Protein AF-A0A920FWB4-F1 (afdb_monomer)

Foldseek 3Di:
DDDDDPDLVVVADDLVVQVVVLVVCVVVVNQWDWDWDADPVRDIDIDIDGSVCSSVVSSVNDDPVVVVVVPPDD

Mean predicted aligned error: 6.68 Å

Radius of gyration: 14.29 Å; Cα contacts (8 Å, |Δi|>4): 60; chains: 1; bounding box: 44×23×30 Å

Nearest PDB structures (foldseek):
  3we3-assembly2_B  TM=4.525E-01  e=8.735E-01  Homo sapiens
  3we3-assembly1_A  TM=4.486E-01  e=9.979E-01  Homo sapiens
  6abq-assembly1_A  TM=2.862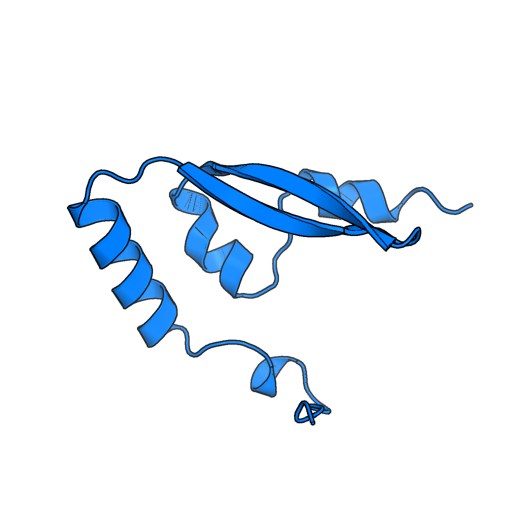E-01  e=1.392E+00  Listeria monocytogenes
  3zqq-assembly1_C  TM=2.679E-01  e=2.895E+00  Bacillus phage SF6

pLDDT: mean 83.88, std 17.16, range [30.48, 98.12]

Sequence (74 aa):
MGVYKDHIKDALPSIKKVRDLKKKLESKGVKYIYSNWIDFLGSPKTKPMPISDFEDLCMGKGPQFAVHSVSFCP

Secondary structure (DSSP, 8-state):
-----SSHHHHSPPHHHHHHHHHHHHTTT--EEEEEEE-TTS-EEEEEEEGGGHHHHHTT---HHHHHHTT---

Structure (mmCIF, N/CA/C/O backbone):
data_AF-A0A920FWB4-F1
#
_entry.id   AF-A0A920FWB4-F1
#
loop_
_atom_site.group_PDB
_atom_site.id
_atom_site.type_symbol
_atom_site.label_atom_id
_atom_site.label_alt_id
_atom_site.label_comp_id
_atom_site.label_asym_id
_atom_site.label_entity_id
_atom_site.label_seq_id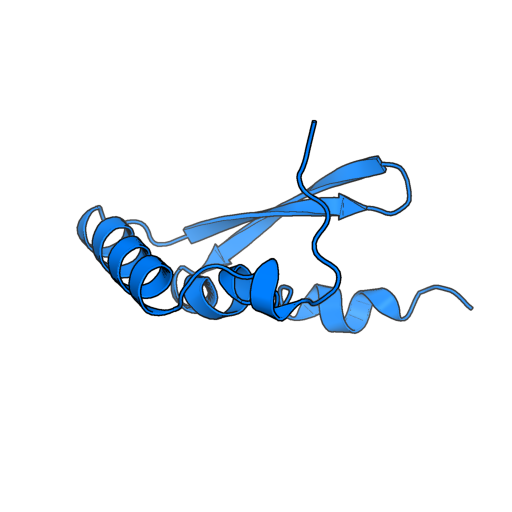
_atom_site.pdbx_PDB_ins_code
_atom_site.Cartn_x
_atom_site.Cartn_y
_atom_site.Cartn_z
_atom_site.occupancy
_atom_site.B_iso_or_equiv
_atom_site.auth_seq_id
_atom_site.auth_comp_id
_atom_site.auth_asym_id
_atom_site.auth_atom_id
_atom_site.pdbx_PDB_model_num
ATOM 1 N N . MET A 1 1 ? 5.776 -14.008 -18.010 1.00 48.22 1 MET A N 1
ATOM 2 C CA . MET A 1 1 ? 6.832 -12.973 -18.075 1.00 48.22 1 MET A CA 1
ATOM 3 C C . MET A 1 1 ? 6.205 -11.644 -17.693 1.00 48.22 1 MET A C 1
ATOM 5 O O . MET A 1 1 ? 5.102 -11.377 -18.153 1.00 48.22 1 MET A O 1
ATOM 9 N N . GLY A 1 2 ? 6.826 -10.876 -16.795 1.00 70.31 2 GLY A N 1
ATOM 10 C CA . GLY A 1 2 ? 6.311 -9.557 -16.416 1.00 70.31 2 GLY A CA 1
ATOM 11 C C . GLY A 1 2 ? 6.399 -8.581 -17.590 1.00 70.31 2 GLY A C 1
ATOM 12 O O . GLY A 1 2 ? 7.340 -8.653 -18.374 1.00 70.31 2 GLY A O 1
ATOM 13 N N . VAL A 1 3 ? 5.415 -7.691 -17.724 1.00 84.38 3 VAL A N 1
ATOM 14 C CA . VAL A 1 3 ? 5.467 -6.595 -18.699 1.00 84.38 3 VAL A CA 1
ATOM 15 C C . VAL A 1 3 ? 6.286 -5.471 -18.076 1.00 84.38 3 VAL A C 1
ATOM 17 O O . VAL A 1 3 ? 5.859 -4.892 -17.078 1.00 84.38 3 VAL A O 1
ATOM 20 N N . TYR A 1 4 ? 7.458 -5.184 -18.640 1.00 84.50 4 TYR A N 1
ATOM 21 C CA . TYR A 1 4 ? 8.240 -4.016 -18.245 1.00 84.50 4 TYR A CA 1
ATOM 22 C C . TYR A 1 4 ? 7.553 -2.749 -18.764 1.00 84.50 4 TYR A C 1
ATOM 24 O O . TYR A 1 4 ? 6.994 -2.742 -19.861 1.00 84.50 4 TYR A O 1
ATOM 32 N N . LYS A 1 5 ? 7.531 -1.703 -17.942 1.00 88.56 5 LYS A N 1
ATOM 33 C CA . LYS A 1 5 ? 6.932 -0.410 -18.274 1.00 88.56 5 LYS A CA 1
ATOM 34 C C . LYS A 1 5 ? 8.044 0.626 -18.309 1.00 88.56 5 LYS A C 1
ATOM 36 O O . LYS A 1 5 ? 8.759 0.762 -17.323 1.00 88.56 5 LYS A O 1
ATOM 41 N N . ASP A 1 6 ? 8.144 1.367 -19.406 1.00 90.31 6 ASP A N 1
ATOM 42 C CA . ASP A 1 6 ? 9.205 2.366 -19.591 1.00 90.31 6 ASP A CA 1
ATOM 43 C C . ASP A 1 6 ? 8.946 3.660 -18.805 1.00 90.31 6 ASP A C 1
ATOM 45 O O . ASP A 1 6 ? 9.867 4.417 -18.497 1.00 90.31 6 ASP A O 1
ATOM 49 N N . HIS A 1 7 ? 7.687 3.917 -18.438 1.00 88.12 7 HIS A N 1
ATOM 50 C CA . HIS A 1 7 ? 7.300 5.087 -17.660 1.00 88.12 7 HIS A CA 1
ATOM 51 C C . HIS A 1 7 ? 6.605 4.696 -16.359 1.00 88.12 7 HIS A C 1
ATOM 53 O O . HIS A 1 7 ? 5.715 3.845 -16.325 1.00 88.12 7 HIS A O 1
ATOM 59 N N . ILE A 1 8 ? 6.945 5.407 -15.278 1.00 83.12 8 ILE A N 1
ATOM 60 C CA . ILE A 1 8 ? 6.360 5.182 -13.948 1.00 83.12 8 ILE A CA 1
ATOM 61 C C . ILE A 1 8 ? 4.829 5.278 -13.962 1.00 83.12 8 ILE A C 1
ATOM 63 O O . ILE A 1 8 ? 4.152 4.501 -13.299 1.00 83.12 8 ILE A O 1
ATOM 67 N N . LYS A 1 9 ? 4.268 6.182 -14.775 1.00 86.44 9 LYS A N 1
ATOM 68 C CA . LYS A 1 9 ? 2.816 6.375 -14.902 1.00 86.44 9 LYS A CA 1
ATOM 69 C C . LYS A 1 9 ? 2.097 5.114 -15.381 1.00 86.44 9 LYS A C 1
ATOM 71 O O . LYS A 1 9 ? 0.976 4.874 -14.947 1.00 86.44 9 LYS A O 1
ATOM 76 N N . ASP A 1 10 ? 2.754 4.309 -16.210 1.00 88.81 10 ASP A N 1
ATOM 77 C CA . ASP A 1 10 ? 2.190 3.075 -16.760 1.00 88.81 10 ASP A CA 1
ATOM 78 C C . ASP A 1 10 ? 2.342 1.882 -15.806 1.00 88.81 10 ASP A C 1
ATOM 80 O O . ASP A 1 10 ? 1.695 0.848 -15.996 1.00 88.81 10 ASP A O 1
ATOM 84 N N . ALA A 1 11 ? 3.207 2.014 -14.795 1.00 87.94 11 ALA A N 1
ATOM 85 C CA . ALA A 1 11 ? 3.393 1.047 -13.717 1.00 87.94 11 ALA A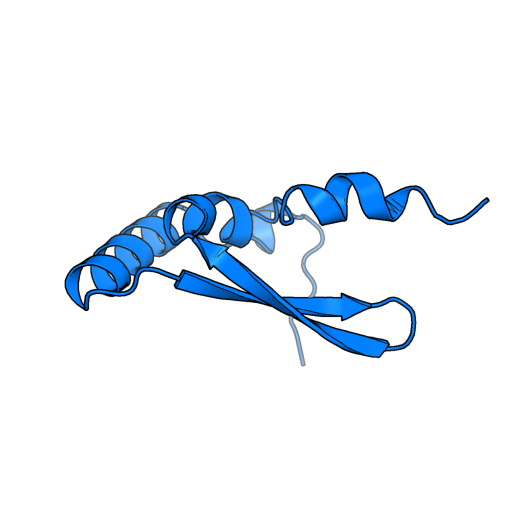 CA 1
ATOM 86 C C . ALA A 1 11 ? 2.464 1.312 -12.518 1.00 87.94 11 ALA A C 1
ATOM 88 O O . ALA A 1 11 ? 2.174 0.395 -11.746 1.00 87.94 11 ALA A O 1
ATOM 89 N N . LEU A 1 12 ? 1.990 2.552 -12.354 1.00 90.00 12 LEU A N 1
ATOM 90 C CA . LEU A 1 12 ? 1.100 2.936 -11.262 1.00 90.00 12 LEU A CA 1
ATOM 91 C C . LEU A 1 12 ? -0.354 2.499 -11.520 1.00 90.00 12 LEU A C 1
ATOM 93 O O . LEU A 1 12 ? -0.843 2.535 -12.652 1.00 90.00 12 LEU A O 1
ATOM 97 N N . PRO A 1 13 ? -1.097 2.110 -10.471 1.00 92.12 13 PRO A N 1
ATOM 98 C CA . PRO A 1 13 ? -2.517 1.823 -10.596 1.00 92.12 13 PRO A CA 1
ATOM 99 C C . PRO A 1 13 ? -3.327 3.102 -10.861 1.00 92.12 13 PRO A C 1
ATOM 101 O O . PRO A 1 13 ? -2.963 4.203 -10.453 1.00 92.12 13 PRO A O 1
ATOM 104 N N . SER A 1 14 ? -4.505 2.958 -11.473 1.00 93.88 14 SER A N 1
ATOM 105 C CA . SER A 1 14 ? -5.436 4.084 -11.619 1.00 93.88 14 SER A CA 1
ATOM 106 C C . SER A 1 14 ? -5.915 4.584 -10.250 1.00 93.88 14 SER A C 1
ATOM 108 O O . SER A 1 14 ? -6.395 3.781 -9.441 1.00 93.88 14 SER A O 1
ATOM 110 N N . ILE A 1 15 ? -5.923 5.900 -10.032 1.00 93.12 15 ILE A N 1
ATOM 111 C CA . ILE A 1 15 ? -6.334 6.504 -8.752 1.00 93.12 15 ILE A CA 1
ATOM 112 C C . ILE A 1 15 ? -7.761 6.123 -8.324 1.00 93.12 15 ILE A C 1
ATOM 114 O O . ILE A 1 15 ? -8.025 5.912 -7.142 1.00 93.12 15 ILE A O 1
ATOM 118 N N . LYS A 1 16 ? -8.685 5.970 -9.284 1.00 95.81 16 LYS A N 1
ATOM 119 C CA . LYS A 1 16 ? -10.071 5.556 -9.019 1.00 95.81 16 LYS A CA 1
ATOM 120 C C . LYS A 1 16 ? -10.114 4.188 -8.333 1.00 95.81 16 LYS A C 1
ATOM 122 O O . LYS A 1 16 ? -10.701 4.053 -7.266 1.00 95.81 16 LYS A O 1
ATOM 127 N N . LYS A 1 17 ? -9.397 3.209 -8.896 1.00 95.94 17 LYS A N 1
ATOM 128 C CA . LYS A 1 17 ? -9.273 1.858 -8.333 1.00 95.94 17 LYS A CA 1
ATOM 129 C C . LYS A 1 17 ? -8.698 1.878 -6.915 1.00 95.94 17 LYS A C 1
ATOM 131 O O . LYS A 1 17 ? -9.191 1.147 -6.063 1.00 95.94 17 LYS A O 1
ATOM 136 N N . VAL A 1 18 ? -7.686 2.712 -6.660 1.00 96.00 18 VAL A N 1
ATOM 137 C CA . VAL A 1 18 ? -7.065 2.845 -5.330 1.00 96.00 18 VAL A CA 1
ATOM 138 C C . VAL A 1 18 ? -8.076 3.370 -4.306 1.00 96.00 18 VAL A C 1
ATOM 140 O O . VAL A 1 18 ? -8.231 2.778 -3.240 1.00 96.00 18 VAL A O 1
ATOM 143 N N . ARG A 1 19 ? -8.828 4.423 -4.642 1.00 96.88 19 ARG A N 1
ATOM 144 C CA . ARG A 1 19 ? -9.852 5.001 -3.753 1.00 96.88 19 ARG A CA 1
ATOM 145 C C . ARG A 1 19 ? -11.005 4.043 -3.467 1.00 96.88 19 ARG A C 1
ATOM 147 O O . ARG A 1 19 ? -11.449 3.951 -2.324 1.00 96.88 19 ARG A O 1
ATOM 154 N N . ASP A 1 20 ? -11.466 3.309 -4.475 1.00 97.81 20 ASP A N 1
ATOM 155 C CA . ASP A 1 20 ? -12.535 2.320 -4.304 1.00 97.81 20 ASP A CA 1
ATOM 156 C C . ASP A 1 20 ? -12.083 1.165 -3.390 1.00 97.81 20 ASP A C 1
ATOM 158 O O . ASP A 1 20 ? -12.832 0.719 -2.517 1.00 97.81 20 ASP A O 1
ATOM 162 N N . LEU A 1 21 ? -10.828 0.722 -3.530 1.00 97.25 21 LEU A N 1
ATOM 163 C CA . LEU A 1 21 ? -10.209 -0.258 -2.634 1.00 97.25 21 LEU A CA 1
ATOM 164 C C . LEU A 1 21 ? -10.079 0.266 -1.205 1.00 97.25 21 LEU A C 1
ATOM 166 O O . LEU A 1 21 ? -10.456 -0.451 -0.280 1.00 97.25 21 LEU A O 1
ATOM 170 N N . LYS A 1 22 ? -9.610 1.504 -1.020 1.00 97.06 22 LYS A N 1
ATOM 171 C CA . LYS A 1 22 ? -9.505 2.132 0.302 1.00 97.06 22 LYS A CA 1
ATOM 172 C C . LYS A 1 22 ? -10.854 2.143 1.020 1.00 97.06 22 LYS A C 1
ATOM 174 O O . LYS A 1 22 ? -10.952 1.596 2.113 1.00 97.06 22 LYS A O 1
ATOM 179 N N . LYS A 1 23 ? -11.913 2.625 0.358 1.00 97.81 23 LYS A N 1
ATOM 180 C CA . LYS A 1 23 ? -13.280 2.625 0.912 1.00 97.81 23 LYS A CA 1
ATOM 181 C C . LYS A 1 23 ? -13.755 1.225 1.300 1.00 97.81 23 LYS A C 1
ATOM 183 O O . LYS A 1 23 ? -14.386 1.048 2.338 1.00 97.81 23 LYS A O 1
ATOM 188 N N . LYS A 1 24 ? -13.451 0.215 0.477 1.00 98.06 24 LYS A N 1
ATOM 189 C CA . LYS A 1 24 ? -13.792 -1.189 0.758 1.00 98.06 24 LYS A CA 1
ATOM 190 C C . LYS A 1 24 ? -13.020 -1.760 1.953 1.00 98.06 24 LYS A C 1
ATOM 192 O O . LYS A 1 24 ? -13.532 -2.640 2.639 1.00 98.06 24 LYS A O 1
ATOM 197 N N . LEU A 1 25 ? -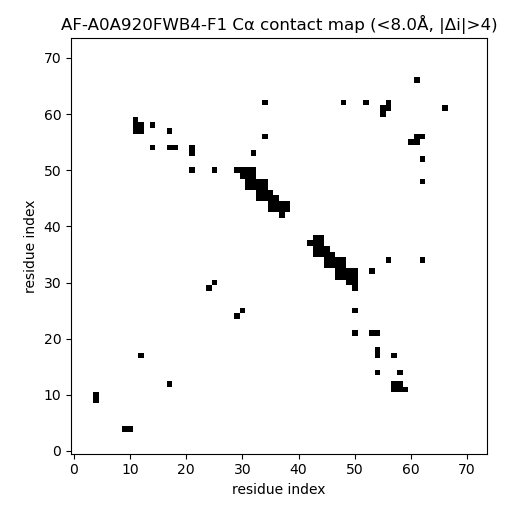11.781 -1.329 2.171 1.00 96.94 25 LEU A N 1
ATOM 198 C CA . LEU A 1 25 ? -10.982 -1.735 3.328 1.00 96.94 25 LEU A CA 1
ATOM 199 C C . LEU A 1 25 ? -11.494 -1.048 4.602 1.00 96.94 25 LEU A C 1
ATOM 201 O O . LEU A 1 25 ? -11.718 -1.718 5.609 1.00 96.94 25 LEU A O 1
ATOM 205 N N . GLU A 1 26 ? -11.767 0.253 4.532 1.00 97.50 26 GLU A N 1
ATOM 206 C CA . GLU A 1 26 ? -12.344 1.033 5.633 1.00 97.50 26 GLU A CA 1
ATOM 207 C C . GLU A 1 26 ? -13.720 0.492 6.050 1.00 97.50 26 GLU A C 1
ATOM 209 O O . GLU A 1 26 ? -13.969 0.315 7.242 1.00 97.50 26 GLU A O 1
ATOM 214 N N . SER A 1 27 ? -14.585 0.119 5.094 1.00 98.06 27 SER A N 1
ATOM 215 C CA . SER A 1 27 ? -15.904 -0.464 5.398 1.00 98.06 27 SER A CA 1
ATOM 216 C C . SER A 1 27 ? -15.836 -1.828 6.090 1.00 98.06 27 SER A C 1
ATOM 218 O O . SER A 1 27 ? -16.798 -2.245 6.730 1.00 98.06 27 SER A O 1
ATOM 220 N N . LYS A 1 28 ? -14.692 -2.515 6.002 1.00 98.12 28 LYS A N 1
ATOM 221 C CA . LYS A 1 28 ? -14.401 -3.756 6.733 1.00 98.12 28 LYS A CA 1
ATOM 222 C C . LYS A 1 28 ? -13.711 -3.517 8.080 1.00 98.12 28 LYS A C 1
ATOM 224 O O . LYS A 1 28 ? -13.320 -4.480 8.734 1.00 98.12 28 LYS A O 1
ATOM 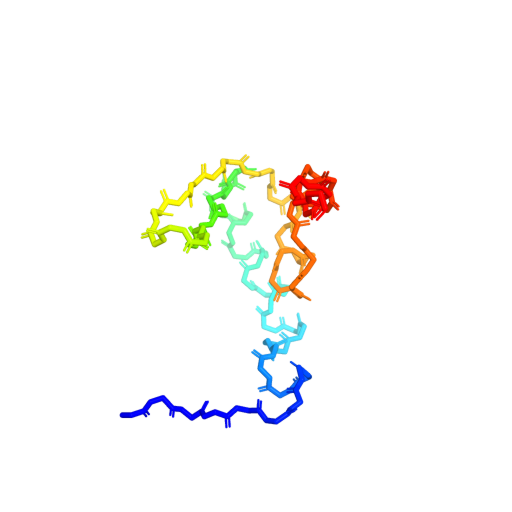229 N N . GLY A 1 29 ? -13.535 -2.261 8.490 1.00 97.62 29 GLY A N 1
ATOM 230 C CA . GLY A 1 29 ? -12.895 -1.896 9.753 1.00 97.62 29 GLY A CA 1
ATOM 231 C C . GLY A 1 29 ? -11.366 -1.975 9.736 1.00 97.62 29 GLY A C 1
ATOM 232 O O . GLY A 1 29 ? -10.750 -2.007 10.802 1.00 97.62 29 GLY A O 1
ATOM 233 N N . VAL A 1 30 ? -10.734 -2.010 8.557 1.00 97.62 30 VAL A N 1
ATOM 234 C CA . VAL A 1 30 ? -9.268 -2.005 8.454 1.00 97.62 30 VAL A CA 1
ATOM 235 C C . VAL A 1 30 ? -8.733 -0.646 8.905 1.00 97.62 30 VAL A C 1
ATOM 237 O O . VAL A 1 30 ? -9.089 0.386 8.346 1.00 97.62 30 VAL A O 1
ATOM 240 N N . LYS A 1 31 ? -7.854 -0.651 9.911 1.00 96.69 31 LYS A N 1
ATOM 241 C CA . LYS A 1 31 ? -7.199 0.561 10.441 1.00 96.69 31 LYS A CA 1
ATOM 242 C C . LYS A 1 31 ? -5.737 0.686 10.015 1.00 96.69 31 LYS A C 1
ATOM 244 O O . LYS A 1 31 ? -5.221 1.794 9.896 1.00 96.69 31 LYS A O 1
ATOM 249 N N . TYR A 1 32 ? -5.090 -0.451 9.767 1.00 95.81 32 TYR A N 1
ATOM 250 C CA . TYR A 1 32 ? -3.681 -0.544 9.407 1.00 95.81 32 TYR A CA 1
ATOM 251 C C . TYR A 1 32 ? -3.485 -1.488 8.227 1.00 95.81 32 TYR A C 1
ATOM 253 O O . TYR A 1 32 ? -4.221 -2.461 8.062 1.00 95.81 32 TYR A O 1
ATOM 261 N N . ILE A 1 33 ? -2.464 -1.198 7.432 1.00 94.06 33 ILE A N 1
ATOM 262 C CA . ILE A 1 33 ? -2.015 -2.003 6.300 1.00 94.06 33 ILE A CA 1
ATOM 263 C C . ILE A 1 33 ? -0.523 -2.296 6.436 1.00 94.06 33 ILE A C 1
ATOM 265 O O . ILE A 1 33 ? 0.219 -1.516 7.027 1.00 94.06 33 ILE A O 1
ATOM 269 N N . TYR A 1 34 ? -0.0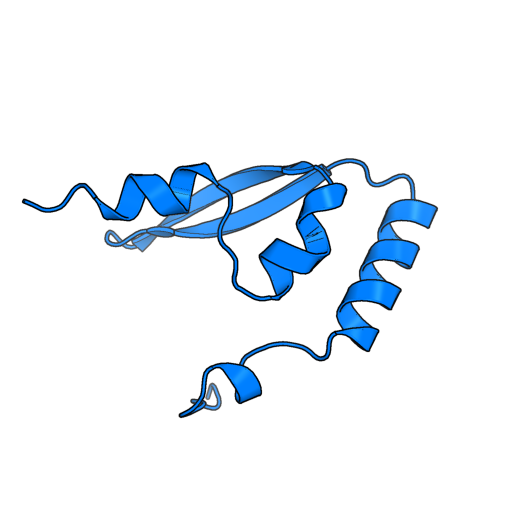65 -3.405 5.866 1.00 92.50 34 TYR A N 1
ATOM 270 C CA . TYR A 1 34 ? 1.362 -3.686 5.763 1.00 92.50 34 TYR A CA 1
ATOM 271 C C . TYR A 1 34 ? 1.905 -3.156 4.439 1.00 92.50 34 TYR A C 1
ATOM 273 O O . TYR A 1 34 ? 1.487 -3.598 3.370 1.00 92.50 34 TYR A O 1
ATOM 281 N N . SER A 1 35 ? 2.849 -2.222 4.522 1.00 90.12 35 SER A N 1
ATOM 282 C CA . SER A 1 35 ? 3.709 -1.869 3.398 1.00 90.12 35 SER A CA 1
ATOM 283 C C . SER A 1 35 ? 4.873 -2.852 3.360 1.00 90.12 35 SER A C 1
ATOM 285 O O . SER A 1 35 ? 5.555 -3.026 4.372 1.00 90.12 35 SER A O 1
ATOM 287 N N . ASN A 1 36 ? 5.076 -3.505 2.217 1.00 89.69 36 ASN A N 1
ATOM 288 C CA . ASN A 1 36 ? 6.114 -4.513 2.027 1.00 89.69 36 ASN A CA 1
ATOM 289 C C . ASN A 1 36 ? 7.022 -4.109 0.868 1.00 89.69 36 ASN A C 1
ATOM 291 O O . ASN A 1 36 ? 6.533 -3.682 -0.178 1.00 89.69 36 ASN A O 1
ATOM 295 N N . TRP A 1 37 ? 8.328 -4.270 1.043 1.00 86.94 37 TRP A N 1
ATOM 296 C CA . TRP A 1 37 ? 9.323 -4.040 -0.002 1.00 86.94 37 TRP A CA 1
ATOM 297 C C . TRP A 1 37 ? 10.511 -4.982 0.186 1.00 86.94 37 TRP A C 1
ATOM 299 O O . TRP A 1 37 ? 10.665 -5.611 1.232 1.00 86.94 37 TRP A O 1
ATOM 309 N N . ILE A 1 38 ? 11.341 -5.090 -0.845 1.00 86.81 38 ILE A N 1
ATOM 310 C CA . ILE A 1 38 ? 12.602 -5.827 -0.804 1.00 86.81 38 ILE A CA 1
ATOM 311 C C . ILE A 1 38 ? 13.721 -4.795 -0.682 1.00 86.81 38 ILE A C 1
ATOM 313 O O . ILE A 1 38 ? 13.717 -3.804 -1.416 1.00 86.81 38 ILE A O 1
ATOM 317 N N . ASP A 1 39 ? 14.627 -4.973 0.279 1.00 83.44 39 ASP A N 1
ATOM 318 C CA . ASP A 1 39 ? 15.803 -4.108 0.397 1.00 83.44 39 ASP A CA 1
ATOM 319 C C . ASP A 1 39 ? 16.884 -4.458 -0.641 1.00 83.44 39 ASP A C 1
ATOM 321 O O . ASP A 1 39 ? 16.750 -5.396 -1.427 1.00 83.44 39 ASP A O 1
ATOM 325 N N . PHE A 1 40 ? 17.978 -3.696 -0.648 1.00 82.38 40 PHE A N 1
ATOM 326 C CA . PHE A 1 40 ? 19.080 -3.906 -1.589 1.00 82.38 40 PHE A CA 1
ATOM 327 C C . PHE A 1 40 ? 19.749 -5.287 -1.460 1.00 82.38 40 PHE A C 1
ATOM 329 O O . PHE A 1 40 ? 20.265 -5.814 -2.440 1.00 82.38 40 PHE A O 1
ATOM 336 N N . LEU A 1 41 ? 19.712 -5.898 -0.272 1.00 91.44 41 LEU A N 1
ATOM 337 C CA . LEU A 1 41 ? 20.283 -7.221 -0.010 1.00 91.44 41 LEU A CA 1
ATOM 338 C C . LEU A 1 41 ? 19.296 -8.358 -0.320 1.00 91.44 41 LEU A C 1
ATOM 340 O O . LEU A 1 41 ? 19.572 -9.518 -0.017 1.00 91.44 41 LEU A O 1
ATOM 344 N N . GLY A 1 42 ? 18.133 -8.043 -0.897 1.00 87.50 42 GLY A N 1
ATOM 345 C CA . GLY A 1 42 ? 17.091 -9.024 -1.186 1.00 87.50 42 GLY A CA 1
ATOM 346 C C . GLY A 1 42 ? 16.269 -9.428 0.041 1.00 87.50 42 GLY A C 1
ATOM 347 O O . GLY A 1 42 ? 15.469 -10.362 -0.039 1.00 87.50 42 GLY A O 1
ATOM 348 N N . SER A 1 43 ? 16.436 -8.754 1.181 1.00 88.19 43 SER A N 1
ATOM 349 C CA . SER A 1 43 ? 15.715 -9.075 2.410 1.00 88.19 43 SER A CA 1
ATOM 350 C C . SER A 1 43 ? 14.308 -8.465 2.377 1.00 88.19 43 SER A C 1
ATOM 352 O O . SER A 1 43 ? 14.166 -7.256 2.152 1.00 88.19 43 SER A O 1
ATOM 354 N N . PRO A 1 44 ? 13.250 -9.258 2.632 1.00 91.44 44 PRO A N 1
ATOM 355 C CA . PRO A 1 44 ? 11.899 -8.734 2.728 1.00 91.44 44 PRO A CA 1
ATOM 356 C C . PRO A 1 44 ? 11.763 -7.857 3.972 1.00 91.44 44 PRO A C 1
ATOM 358 O O . PRO A 1 44 ? 12.144 -8.243 5.079 1.00 91.44 44 PRO A O 1
ATOM 361 N N . LYS A 1 45 ? 11.188 -6.672 3.788 1.00 87.12 45 LYS A N 1
ATOM 362 C CA . LYS A 1 45 ? 10.854 -5.734 4.857 1.00 87.12 45 LYS A CA 1
ATOM 363 C C . LYS A 1 45 ? 9.356 -5.499 4.878 1.00 87.12 45 LYS A C 1
ATOM 365 O O . LYS A 1 45 ? 8.707 -5.416 3.836 1.00 87.12 45 LYS A O 1
ATOM 370 N N . THR A 1 46 ? 8.836 -5.331 6.085 1.00 89.44 46 THR A N 1
ATOM 371 C CA . THR A 1 46 ? 7.425 -5.065 6.342 1.00 89.44 46 THR A CA 1
ATOM 372 C C . THR A 1 46 ? 7.311 -3.937 7.347 1.00 89.44 46 THR A C 1
ATOM 374 O O . THR A 1 46 ? 8.032 -3.911 8.346 1.00 89.44 46 THR A O 1
ATOM 377 N N . LYS A 1 47 ? 6.368 -3.023 7.121 1.00 87.69 47 LYS A N 1
ATOM 378 C CA . LYS A 1 47 ? 5.997 -2.021 8.117 1.00 87.69 47 LYS A CA 1
ATOM 379 C C . LYS A 1 47 ? 4.484 -1.824 8.190 1.00 87.69 47 LYS A C 1
ATOM 381 O O . LYS A 1 47 ? 3.862 -1.614 7.147 1.00 87.69 47 LYS A O 1
ATOM 386 N N . PRO A 1 48 ? 3.887 -1.840 9.396 1.00 92.19 48 PRO A N 1
ATOM 387 C CA . PRO A 1 48 ? 2.506 -1.421 9.573 1.00 92.19 48 PRO A CA 1
ATOM 388 C C . PRO A 1 48 ? 2.382 0.094 9.362 1.00 92.19 48 PRO A C 1
ATOM 390 O O . PRO A 1 48 ? 3.122 0.880 9.955 1.00 92.19 48 PRO A O 1
ATOM 393 N N . MET A 1 49 ? 1.434 0.497 8.525 1.00 92.06 49 MET A N 1
ATOM 394 C CA . MET A 1 49 ? 1.115 1.886 8.201 1.00 92.06 49 MET A CA 1
ATOM 395 C C . MET A 1 49 ? -0.375 2.136 8.454 1.00 92.06 49 MET A C 1
ATOM 397 O O . MET A 1 49 ? -1.179 1.215 8.271 1.00 92.06 49 MET A O 1
ATOM 401 N N . PRO A 1 50 ? -0.775 3.342 8.887 1.00 94.94 50 PRO A N 1
ATOM 402 C CA . PRO A 1 50 ? -2.187 3.681 9.007 1.00 94.94 50 PRO A CA 1
ATOM 403 C C . PRO A 1 50 ? -2.861 3.673 7.628 1.00 94.94 50 PRO A C 1
ATOM 405 O O . PRO A 1 50 ? -2.242 3.986 6.611 1.00 94.94 50 PRO A O 1
ATOM 408 N N . ILE A 1 51 ? -4.153 3.339 7.583 1.00 95.69 51 ILE A N 1
ATOM 409 C CA . ILE A 1 51 ? -4.921 3.315 6.324 1.00 95.69 51 ILE A CA 1
ATOM 410 C C . ILE A 1 51 ? -5.027 4.695 5.646 1.00 95.69 51 ILE A C 1
ATOM 412 O O . ILE A 1 51 ? -5.276 4.771 4.441 1.00 95.69 51 ILE A O 1
ATOM 416 N N . SER A 1 52 ? -4.779 5.785 6.384 1.00 94.44 52 SER A N 1
ATOM 417 C CA . SER A 1 52 ? -4.664 7.142 5.831 1.00 94.44 52 SER A CA 1
ATOM 418 C C . SER A 1 52 ? -3.647 7.218 4.693 1.00 94.44 52 SER A C 1
ATOM 420 O O . SER A 1 52 ? -3.914 7.879 3.689 1.00 94.44 52 SER A O 1
ATOM 422 N N . ASP A 1 53 ? -2.549 6.467 4.808 1.00 93.38 53 ASP A N 1
ATOM 423 C CA . ASP A 1 53 ? -1.397 6.525 3.904 1.00 93.38 53 ASP A CA 1
ATOM 424 C C . ASP A 1 53 ? -1.579 5.619 2.674 1.00 93.38 53 ASP A C 1
ATOM 426 O O . ASP A 1 53 ? -0.726 5.581 1.789 1.00 93.38 53 ASP A O 1
ATOM 430 N N . PHE A 1 54 ? -2.689 4.875 2.592 1.00 93.94 54 PHE A N 1
ATOM 431 C CA . PHE A 1 54 ? -2.933 3.867 1.557 1.00 93.94 54 PHE A CA 1
ATOM 432 C C . PHE A 1 54 ? -2.813 4.4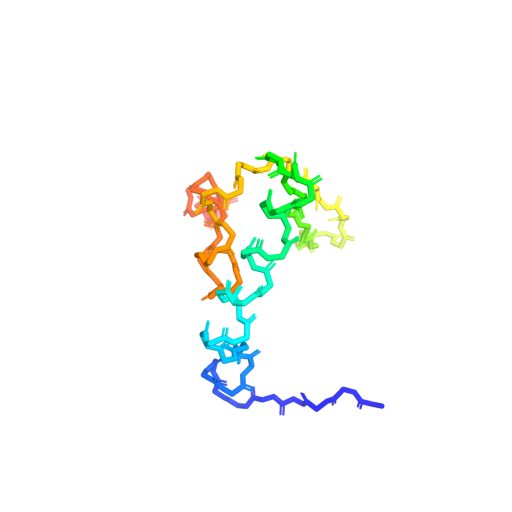22 0.132 1.00 93.94 54 PHE A C 1
ATOM 434 O O . PHE A 1 54 ? -2.176 3.807 -0.721 1.00 93.94 54 PHE A O 1
ATOM 441 N N . GLU A 1 55 ? -3.416 5.585 -0.130 1.00 94.38 55 GLU A N 1
ATOM 442 C CA . GLU A 1 55 ? -3.379 6.204 -1.460 1.00 94.38 55 GLU A CA 1
ATOM 443 C C . GLU A 1 55 ? -1.953 6.597 -1.848 1.00 94.38 55 GLU A C 1
ATOM 445 O O . GLU A 1 55 ? -1.505 6.248 -2.937 1.00 94.38 55 GLU A O 1
ATOM 450 N N . ASP A 1 56 ? -1.220 7.255 -0.952 1.00 91.38 56 ASP A N 1
ATOM 451 C CA . ASP A 1 56 ? 0.153 7.685 -1.210 1.00 91.38 56 ASP A CA 1
ATOM 452 C C . ASP A 1 56 ? 1.088 6.488 -1.436 1.00 91.38 56 ASP A C 1
ATO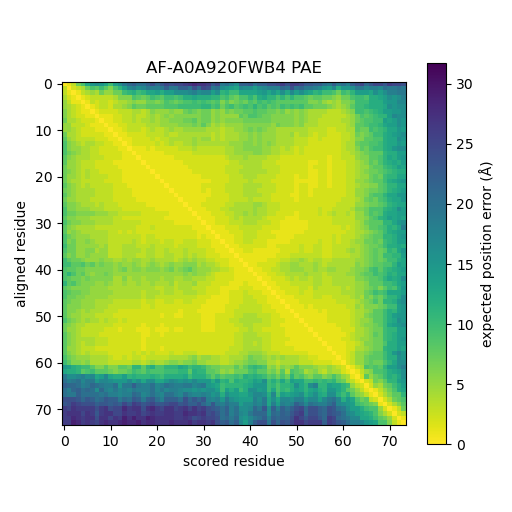M 454 O O . ASP A 1 56 ? 1.836 6.474 -2.419 1.00 91.38 56 ASP A O 1
ATOM 458 N N . LEU A 1 57 ? 0.967 5.442 -0.611 1.00 90.81 57 LEU A N 1
ATOM 459 C CA . LEU A 1 57 ? 1.724 4.196 -0.760 1.00 90.81 57 LEU A CA 1
ATOM 460 C C . LEU A 1 57 ? 1.452 3.519 -2.112 1.00 90.81 57 LEU A C 1
ATOM 462 O O . LEU A 1 57 ? 2.390 3.117 -2.802 1.00 90.81 57 LEU A O 1
ATOM 466 N N . CYS A 1 58 ? 0.187 3.429 -2.537 1.00 91.75 58 CYS A N 1
ATOM 467 C CA . CYS A 1 58 ? -0.173 2.877 -3.849 1.00 91.75 58 CYS A CA 1
ATOM 468 C C . CYS A 1 58 ? 0.296 3.742 -5.029 1.00 91.75 58 CYS A C 1
ATOM 470 O O . CYS A 1 58 ? 0.453 3.220 -6.132 1.00 91.75 58 CYS A O 1
ATOM 472 N N . MET A 1 59 ? 0.531 5.037 -4.809 1.00 90.50 59 MET A N 1
ATOM 473 C CA . MET A 1 59 ? 1.076 5.956 -5.811 1.00 90.50 59 MET A CA 1
ATOM 474 C C . MET A 1 59 ? 2.613 6.004 -5.808 1.00 90.50 59 MET A C 1
ATOM 476 O O . MET A 1 59 ? 3.202 6.887 -6.429 1.00 90.50 59 MET A O 1
ATOM 480 N N . GLY A 1 60 ? 3.270 5.060 -5.126 1.00 84.62 60 GLY A N 1
ATOM 481 C CA . GLY A 1 60 ? 4.728 4.944 -5.086 1.00 84.62 60 GLY A CA 1
ATOM 482 C C . GLY A 1 60 ? 5.408 5.933 -4.139 1.00 84.62 60 GLY A C 1
ATOM 483 O O . GLY A 1 60 ? 6.637 5.990 -4.101 1.00 84.62 60 GLY A O 1
ATOM 484 N N . LYS A 1 61 ? 4.645 6.696 -3.346 1.00 83.69 61 LYS A N 1
ATOM 485 C CA . LYS A 1 61 ? 5.220 7.509 -2.276 1.00 83.69 61 LYS A CA 1
ATOM 486 C C . LYS A 1 61 ? 5.513 6.576 -1.110 1.00 83.69 61 LYS A C 1
ATOM 488 O O . LYS A 1 61 ? 4.610 6.123 -0.410 1.00 83.69 61 LYS A O 1
ATOM 493 N N . GLY A 1 62 ? 6.788 6.231 -0.957 1.00 72.38 62 GLY A N 1
ATOM 494 C CA . GLY A 1 62 ? 7.238 5.364 0.122 1.00 72.38 62 GLY A CA 1
ATOM 495 C C . GLY A 1 62 ? 6.857 5.926 1.498 1.00 72.38 62 GLY A C 1
ATOM 496 O O . GLY A 1 62 ? 6.660 7.134 1.654 1.00 72.38 62 GLY A O 1
ATOM 497 N N . PRO A 1 63 ? 6.768 5.069 2.523 1.00 73.06 63 PRO A N 1
ATOM 498 C CA . PRO A 1 63 ? 6.489 5.533 3.873 1.00 73.06 63 PRO A CA 1
ATOM 499 C C . PRO A 1 63 ? 7.579 6.516 4.337 1.00 73.06 63 PRO A C 1
ATOM 501 O O . PRO A 1 63 ? 8.755 6.328 4.042 1.00 73.06 63 PRO A O 1
ATOM 504 N N . GLN A 1 64 ? 7.203 7.560 5.080 1.00 62.69 64 GLN A N 1
ATOM 505 C CA . GLN A 1 64 ? 8.008 8.780 5.277 1.00 62.69 64 GLN A CA 1
ATOM 506 C C . GLN A 1 64 ? 9.456 8.560 5.768 1.00 62.69 64 GLN A C 1
ATOM 508 O O . GLN A 1 64 ? 10.354 9.300 5.391 1.00 62.69 64 GLN A O 1
ATOM 513 N N . PHE A 1 65 ? 9.733 7.512 6.543 1.00 62.00 65 PHE A N 1
ATOM 514 C CA . PHE A 1 65 ? 11.096 7.157 6.972 1.00 62.00 65 PHE A CA 1
ATOM 515 C C . PHE A 1 65 ? 11.967 6.573 5.843 1.00 62.00 65 PHE A C 1
ATOM 517 O O . PHE A 1 65 ? 13.177 6.777 5.849 1.00 62.00 65 PHE A O 1
ATOM 524 N N . ALA A 1 66 ? 11.377 5.884 4.859 1.00 55.91 66 ALA A N 1
ATOM 525 C CA . ALA A 1 66 ? 12.098 5.345 3.709 1.00 55.91 66 ALA A CA 1
ATOM 526 C C . ALA A 1 66 ? 12.640 6.476 2.824 1.00 55.91 66 ALA A C 1
ATOM 528 O O . ALA A 1 66 ? 13.744 6.359 2.310 1.00 55.91 66 ALA A O 1
ATOM 529 N N . VAL A 1 67 ? 11.934 7.612 2.750 1.00 54.00 67 VAL A N 1
ATOM 530 C CA . VAL A 1 67 ? 12.399 8.827 2.051 1.00 54.00 67 VAL A CA 1
ATOM 531 C C . VAL A 1 67 ? 13.714 9.356 2.643 1.00 54.00 67 VAL A C 1
ATOM 533 O O . VAL A 1 67 ? 14.547 9.881 1.918 1.00 54.00 67 VAL A O 1
ATOM 536 N N . HIS A 1 68 ? 13.928 9.158 3.949 1.00 47.38 68 HIS A N 1
ATOM 537 C CA . HIS A 1 68 ? 15.133 9.586 4.670 1.00 47.38 68 HIS A CA 1
ATOM 538 C C . HIS A 1 68 ? 16.183 8.469 4.810 1.00 47.38 68 HIS A C 1
ATOM 540 O O . HIS A 1 68 ? 17.305 8.735 5.228 1.00 47.38 68 HIS A O 1
ATOM 546 N N . SER A 1 69 ? 15.825 7.221 4.483 1.00 46.88 69 SER A N 1
ATOM 547 C CA . SER A 1 69 ? 16.705 6.046 4.602 1.00 46.88 69 SER A CA 1
ATOM 548 C C . SER A 1 69 ? 17.480 5.752 3.311 1.00 46.88 69 SER A C 1
ATOM 550 O O . SER A 1 69 ? 18.419 4.965 3.338 1.00 46.88 69 SER A O 1
ATOM 552 N N . VAL A 1 70 ? 17.130 6.398 2.190 1.00 48.88 70 VAL A N 1
ATOM 553 C CA . VAL A 1 70 ? 17.912 6.340 0.935 1.00 48.88 70 VAL A CA 1
ATOM 554 C C . VAL A 1 70 ? 19.240 7.117 1.059 1.00 48.88 70 VAL A C 1
ATOM 556 O O . VAL A 1 70 ? 20.125 6.967 0.227 1.00 48.88 70 VAL A O 1
ATOM 559 N N . SER A 1 71 ? 19.438 7.872 2.142 1.00 43.06 71 SER A N 1
ATOM 560 C CA . SER A 1 71 ? 20.647 8.663 2.417 1.00 43.06 71 SER A CA 1
ATOM 561 C C . SER A 1 71 ? 21.815 7.881 3.044 1.00 43.06 71 SER A C 1
ATOM 563 O O . SER A 1 71 ? 22.768 8.505 3.494 1.00 43.06 71 SER A O 1
ATOM 565 N N . PHE A 1 72 ? 21.752 6.549 3.147 1.00 36.84 72 PHE A N 1
ATOM 566 C CA . PHE A 1 72 ? 22.778 5.738 3.833 1.00 36.84 72 PHE A CA 1
ATOM 567 C C . PHE A 1 72 ? 23.638 4.883 2.883 1.00 36.84 72 PHE A C 1
ATOM 569 O O . PHE A 1 72 ? 24.055 3.782 3.235 1.00 36.84 72 PHE A O 1
ATOM 576 N N . CYS A 1 73 ? 23.955 5.416 1.702 1.00 30.48 73 CYS A N 1
ATOM 577 C CA . CYS A 1 73 ? 25.214 5.091 1.029 1.00 30.48 73 CYS A CA 1
ATOM 578 C C . CYS A 1 73 ? 26.098 6.351 1.051 1.00 30.48 73 CYS A C 1
ATOM 580 O O . CYS A 1 73 ? 25.580 7.408 0.684 1.00 30.48 73 CYS A O 1
ATOM 582 N N . PRO A 1 74 ? 27.365 6.270 1.506 1.00 40.03 74 PRO A N 1
ATOM 583 C CA . PRO A 1 74 ? 28.325 7.362 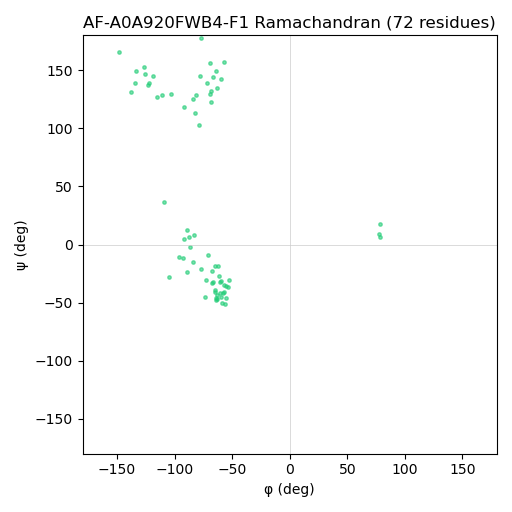1.344 1.00 40.03 74 PRO A CA 1
ATOM 584 C C . PRO A 1 74 ? 28.589 7.679 -0.134 1.00 40.03 74 PRO A C 1
ATOM 586 O O . PRO A 1 74 ? 28.359 6.789 -0.987 1.00 40.03 74 PRO A O 1
#

Solvent-accessible surface area (backbone atoms only — not comparable to full-atom values): 4803 Å² total; per-residue (Å²): 133,84,83,84,62,98,45,71,78,76,70,43,72,60,68,67,62,50,52,55,49,49,52,58,40,48,78,70,69,51,60,63,43,76,50,71,52,66,48,97,86,67,48,80,45,77,43,83,39,56,51,86,50,48,62,48,48,62,69,70,44,64,60,76,65,56,73,66,56,73,70,79,65,136